Protein AF-A0A6M0C2U5-F1 (afdb_monomer_lite)

Foldseek 3Di:
DFAQAQFKKWKDFPPPDDIDIAHHRGDDDDPDRDPFTKMFIDGPVRFFWQWDWDADPVRDIDIYTDTDPDPVRGWGMWTQHPVRDIDTD

Radius of gyration: 12.42 Å; chains: 1; bounding box: 31×27×33 Å

Sequence (89 aa):
MINRTLATIDYEIIGDTTLRTLPGKSEVTLRGLMTPVNVTFRRDDGGFLLVQTTVNEEGILELTMTETNVFDLDKTSLLIEENGRVFLN

Secondary structure (DSSP, 8-state):
-EE-SSSPEEEEETTT---EEE-TTEE----SPPSSEEEEEEETT--EEEEEEEE-TT--EEEEEEEES-GGG---EEEE-TT--EEE-

pLDDT: mean 96.39, std 2.73, range [87.0, 98.75]

Structure (mmCIF, N/CA/C/O backbone):
data_AF-A0A6M0C2U5-F1
#
_entry.id   AF-A0A6M0C2U5-F1
#
loop_
_atom_site.group_PDB
_atom_site.id
_atom_site.type_symbol
_atom_site.label_atom_id
_atom_site.label_alt_id
_atom_site.label_comp_id
_atom_site.label_asym_id
_atom_site.label_entity_id
_atom_site.label_seq_id
_atom_site.pdbx_PDB_ins_code
_atom_site.Cartn_x
_atom_site.Cartn_y
_atom_site.Cartn_z
_atom_site.occupancy
_atom_site.B_iso_or_equiv
_atom_site.auth_seq_id
_atom_site.auth_comp_id
_atom_site.auth_asym_id
_atom_site.auth_atom_id
_atom_site.pdbx_PDB_model_num
ATOM 1 N N . MET A 1 1 ? -3.246 6.177 -0.254 1.00 97.12 1 MET A N 1
ATOM 2 C CA . MET A 1 1 ? -2.189 5.350 -0.875 1.00 97.12 1 MET A CA 1
ATOM 3 C C . MET A 1 1 ? -1.861 5.935 -2.233 1.00 97.12 1 MET A C 1
ATOM 5 O O . MET A 1 1 ? -2.788 6.249 -2.970 1.00 97.12 1 MET A O 1
ATOM 9 N N . ILE A 1 2 ? -0.577 6.083 -2.547 1.00 98.62 2 ILE A N 1
ATOM 10 C CA . ILE A 1 2 ? -0.071 6.683 -3.782 1.00 98.62 2 ILE A CA 1
ATOM 11 C C . ILE A 1 2 ? 0.867 5.678 -4.449 1.00 98.62 2 ILE A C 1
ATOM 13 O O . ILE A 1 2 ? 1.939 5.376 -3.923 1.00 98.62 2 ILE A O 1
ATOM 17 N N . ASN A 1 3 ? 0.476 5.179 -5.619 1.00 98.75 3 ASN A N 1
ATOM 18 C CA . ASN A 1 3 ? 1.294 4.301 -6.439 1.00 98.75 3 ASN A CA 1
ATOM 19 C C . ASN A 1 3 ? 2.139 5.138 -7.409 1.00 98.75 3 ASN A C 1
ATOM 21 O O . ASN A 1 3 ? 1.660 5.594 -8.448 1.00 98.75 3 ASN A O 1
ATOM 25 N N . ARG A 1 4 ? 3.423 5.326 -7.089 1.00 98.69 4 ARG A N 1
ATOM 26 C CA . ARG A 1 4 ? 4.388 5.989 -7.982 1.00 98.69 4 ARG A CA 1
ATOM 27 C C . ARG A 1 4 ? 5.075 5.018 -8.939 1.00 98.69 4 ARG A C 1
ATOM 29 O O . ARG A 1 4 ? 5.872 5.467 -9.764 1.00 98.69 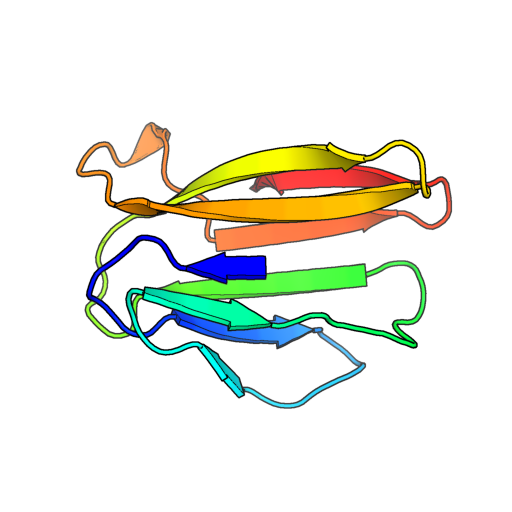4 ARG A O 1
ATOM 36 N N . THR A 1 5 ? 4.790 3.725 -8.857 1.00 98.56 5 THR A N 1
ATOM 37 C CA . THR A 1 5 ? 5.309 2.716 -9.786 1.00 98.56 5 THR A CA 1
ATOM 38 C C . THR A 1 5 ? 4.595 2.785 -11.139 1.00 98.56 5 THR A C 1
ATOM 40 O O . THR A 1 5 ? 3.628 3.537 -11.305 1.00 98.56 5 THR A O 1
ATOM 43 N N . LEU A 1 6 ? 5.096 2.044 -12.128 1.00 98.31 6 LEU A N 1
ATOM 44 C CA . LEU A 1 6 ? 4.368 1.808 -13.380 1.00 98.31 6 LEU A CA 1
ATOM 45 C C . LEU A 1 6 ? 3.448 0.579 -13.310 1.00 98.31 6 LEU A C 1
ATOM 47 O O . LEU A 1 6 ? 2.501 0.501 -14.089 1.00 98.31 6 LEU A O 1
ATOM 51 N N . ALA A 1 7 ? 3.709 -0.344 -12.384 1.00 98.56 7 ALA A N 1
ATOM 52 C CA . ALA A 1 7 ? 2.933 -1.565 -12.197 1.00 98.56 7 ALA A CA 1
ATOM 53 C C . ALA A 1 7 ? 1.616 -1.310 -11.451 1.00 98.56 7 ALA A C 1
ATOM 55 O O . ALA A 1 7 ? 1.465 -0.315 -10.730 1.00 98.56 7 ALA A O 1
ATOM 56 N N . THR A 1 8 ? 0.662 -2.229 -11.597 1.00 98.75 8 THR A N 1
ATOM 57 C CA . THR A 1 8 ? -0.550 -2.215 -10.773 1.00 98.75 8 THR A CA 1
ATOM 58 C C . THR A 1 8 ? -0.200 -2.754 -9.394 1.00 98.75 8 THR A C 1
ATOM 60 O O . THR A 1 8 ? 0.567 -3.705 -9.261 1.00 98.75 8 THR A O 1
ATOM 63 N N . ILE A 1 9 ? -0.756 -2.145 -8.351 1.00 98.75 9 ILE A N 1
ATOM 64 C CA . ILE A 1 9 ? -0.659 -2.674 -6.993 1.00 98.75 9 ILE A CA 1
ATOM 65 C C . ILE A 1 9 ? -1.975 -3.359 -6.649 1.00 98.75 9 ILE A C 1
ATOM 67 O O . ILE A 1 9 ? -3.018 -2.708 -6.580 1.00 98.75 9 ILE A O 1
ATOM 71 N N . ASP A 1 10 ? -1.907 -4.657 -6.401 1.00 98.69 10 ASP A N 1
ATOM 72 C CA . ASP A 1 10 ? -2.979 -5.414 -5.774 1.00 98.69 10 ASP A CA 1
ATOM 73 C C . ASP A 1 10 ? -2.940 -5.136 -4.275 1.00 98.69 10 ASP A C 1
ATOM 75 O O . ASP A 1 10 ? -1.878 -5.239 -3.660 1.00 98.69 10 ASP A O 1
ATOM 79 N N . TYR A 1 11 ? -4.070 -4.763 -3.679 1.00 98.56 11 TYR A N 1
ATOM 80 C CA . TYR A 1 11 ? -4.157 -4.483 -2.251 1.00 98.56 11 TYR A CA 1
ATOM 81 C C . TYR A 1 11 ? -5.484 -4.926 -1.639 1.00 98.56 11 TYR A C 1
ATOM 83 O O . TYR A 1 11 ? -6.513 -5.005 -2.309 1.00 98.56 11 TYR A O 1
ATOM 91 N N . GLU A 1 12 ? -5.465 -5.173 -0.334 1.00 98.12 12 GLU A N 1
ATOM 92 C CA . GLU A 1 12 ? -6.646 -5.519 0.452 1.00 98.12 12 GLU A CA 1
ATOM 93 C C . GLU A 1 12 ? -6.530 -4.930 1.856 1.00 98.12 12 GLU A C 1
ATOM 95 O O . GLU A 1 12 ? -5.449 -4.937 2.448 1.00 98.12 12 GLU A O 1
ATOM 100 N N . ILE A 1 13 ? -7.648 -4.423 2.376 1.00 97.81 13 ILE A N 1
ATOM 101 C CA . ILE A 1 13 ? -7.807 -4.108 3.793 1.00 97.81 13 ILE A CA 1
ATOM 102 C C . ILE A 1 13 ? -8.530 -5.284 4.434 1.00 97.81 13 ILE A C 1
ATOM 104 O O . ILE A 1 13 ? -9.731 -5.470 4.225 1.00 97.81 13 ILE A O 1
ATOM 108 N N . ILE A 1 14 ? -7.780 -6.104 5.162 1.00 96.88 14 ILE A N 1
ATOM 109 C CA . ILE A 1 14 ? -8.262 -7.379 5.687 1.00 96.88 14 ILE A CA 1
ATOM 110 C C . ILE A 1 14 ? -9.447 -7.131 6.623 1.00 96.88 14 ILE A C 1
ATOM 112 O O . ILE A 1 14 ? -9.309 -6.475 7.650 1.00 96.88 14 ILE A O 1
ATOM 116 N N . GLY A 1 15 ? -10.606 -7.687 6.265 1.00 94.38 15 GLY A N 1
ATOM 117 C CA . GLY A 1 15 ? -11.854 -7.549 7.022 1.00 94.38 15 GLY A CA 1
ATOM 118 C C . GLY A 1 15 ? -12.744 -6.373 6.602 1.00 94.38 15 GLY A C 1
ATOM 119 O O . GLY A 1 15 ? -13.940 -6.415 6.882 1.00 94.38 15 GLY A O 1
ATOM 120 N N . ASP A 1 16 ? -12.215 -5.382 5.879 1.00 94.31 16 ASP A N 1
ATOM 121 C CA . ASP A 1 16 ? -12.980 -4.221 5.392 1.00 94.31 16 ASP A CA 1
ATOM 122 C C . ASP A 1 16 ? -13.271 -4.291 3.885 1.00 94.31 16 ASP A C 1
ATOM 124 O O . ASP A 1 16 ? -14.284 -3.774 3.404 1.00 94.31 16 ASP A O 1
ATOM 128 N N . THR A 1 17 ? -12.385 -4.909 3.101 1.00 94.62 17 THR A N 1
ATOM 129 C CA . THR A 1 17 ? -12.518 -4.989 1.643 1.00 94.62 17 THR A CA 1
ATOM 130 C C . THR A 1 17 ? -12.223 -6.388 1.121 1.00 94.62 17 THR A C 1
ATOM 132 O O . THR A 1 17 ? -11.598 -7.197 1.789 1.00 94.62 17 THR A O 1
AT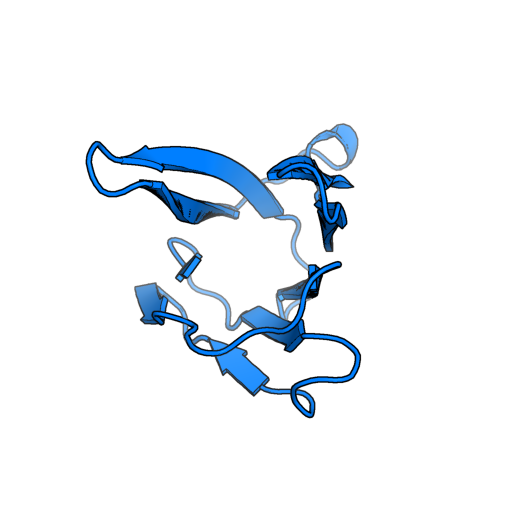OM 135 N N . THR A 1 18 ? -12.625 -6.658 -0.119 1.00 95.94 18 THR A N 1
ATOM 136 C CA . THR A 1 18 ? -12.012 -7.714 -0.940 1.00 95.94 18 THR A CA 1
ATOM 137 C C . THR A 1 18 ? -10.740 -7.185 -1.603 1.00 95.94 18 THR A C 1
ATOM 139 O O . THR A 1 18 ? -10.461 -5.985 -1.520 1.00 95.94 18 THR A O 1
ATOM 142 N N . LEU A 1 19 ? -10.025 -8.045 -2.334 1.00 97.75 19 LEU A N 1
ATOM 143 C CA . LEU A 1 19 ? -8.935 -7.639 -3.220 1.00 97.75 19 LEU A CA 1
ATOM 144 C C . LEU A 1 19 ? -9.358 -6.492 -4.155 1.00 97.75 19 LEU A C 1
ATOM 146 O O . LEU A 1 19 ? -10.432 -6.526 -4.767 1.00 97.75 19 LEU A O 1
ATOM 150 N N . ARG A 1 20 ? -8.502 -5.475 -4.257 1.00 98.25 20 ARG A N 1
ATOM 151 C CA . ARG A 1 20 ? -8.648 -4.291 -5.108 1.00 98.25 20 ARG A CA 1
ATOM 152 C C . ARG A 1 20 ? -7.344 -4.023 -5.847 1.00 98.25 20 ARG A C 1
ATOM 154 O O . ARG A 1 20 ? -6.281 -4.472 -5.440 1.00 98.25 20 ARG A O 1
ATOM 161 N N . THR A 1 21 ? -7.433 -3.230 -6.907 1.00 98.44 21 THR A N 1
ATOM 162 C CA . THR A 1 21 ? -6.287 -2.834 -7.729 1.00 98.44 21 THR A CA 1
ATOM 163 C C . THR A 1 21 ? -6.080 -1.328 -7.664 1.00 98.44 21 THR A C 1
ATOM 165 O O . THR A 1 21 ? -7.045 -0.560 -7.708 1.00 98.44 21 THR A O 1
ATOM 168 N N . LEU A 1 22 ? -4.826 -0.898 -7.614 1.00 98.69 22 LEU A N 1
ATOM 169 C CA . LEU A 1 22 ? -4.403 0.492 -7.711 1.00 98.69 22 LEU A CA 1
ATOM 170 C C . LEU A 1 22 ? -3.474 0.638 -8.927 1.00 98.69 22 LEU A C 1
ATOM 172 O O . LEU A 1 22 ? -2.308 0.240 -8.841 1.00 98.69 22 LEU A O 1
ATOM 176 N N . PRO A 1 23 ? -3.962 1.183 -10.057 1.00 98.75 23 PRO A N 1
ATOM 177 C CA . PRO A 1 23 ? -3.164 1.330 -11.27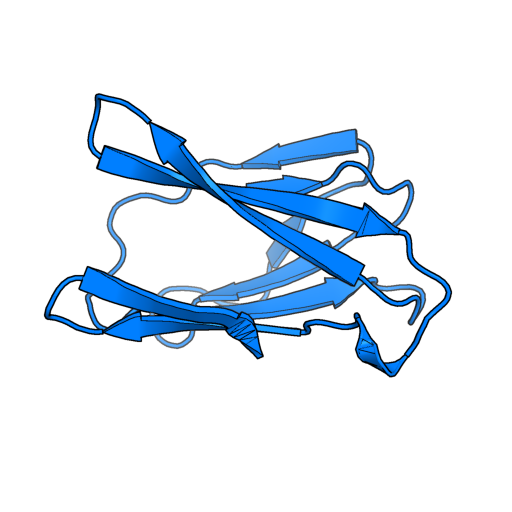2 1.00 98.75 23 PRO A CA 1
ATOM 178 C C . PRO A 1 23 ? -1.845 2.081 -11.051 1.00 98.75 23 PRO A C 1
ATOM 180 O O . PRO A 1 23 ? -1.722 2.901 -10.135 1.00 98.75 23 PRO A O 1
ATOM 183 N N . GLY A 1 24 ? -0.864 1.839 -11.920 1.00 98.50 24 GLY A N 1
ATOM 184 C CA . GLY A 1 24 ? 0.378 2.612 -11.947 1.00 98.50 24 GLY A CA 1
ATOM 185 C C . GLY A 1 24 ? 0.112 4.115 -12.073 1.00 98.50 24 GLY A C 1
ATOM 186 O O . GLY A 1 24 ? -0.830 4.535 -12.746 1.00 98.50 24 GLY A O 1
ATOM 187 N N . LYS A 1 25 ? 0.950 4.932 -11.426 1.00 98.50 25 LYS A N 1
ATOM 188 C CA . LYS A 1 25 ? 0.846 6.406 -11.430 1.00 98.50 25 LYS A CA 1
ATOM 189 C C . LYS A 1 25 ? -0.526 6.934 -10.986 1.00 98.50 25 LYS A C 1
ATOM 191 O O . LYS A 1 25 ? -1.006 7.932 -11.520 1.00 98.50 25 LYS A O 1
ATOM 196 N N . SER A 1 26 ? -1.150 6.278 -10.012 1.00 98.62 26 SER A N 1
ATOM 197 C CA . SER A 1 26 ? -2.457 6.669 -9.480 1.00 98.62 26 SER A CA 1
ATOM 198 C C . SER A 1 26 ? -2.485 6.668 -7.953 1.00 98.62 26 SER A C 1
ATOM 200 O O . SER A 1 26 ? -1.550 6.212 -7.290 1.00 98.62 26 SER A O 1
ATOM 202 N N . GLU A 1 27 ? -3.562 7.195 -7.382 1.00 98.44 27 GLU A N 1
ATOM 203 C CA . GLU A 1 27 ? -3.763 7.272 -5.940 1.00 98.44 27 GLU A CA 1
ATOM 204 C C . GLU A 1 27 ? -5.197 6.921 -5.548 1.00 98.44 27 GLU A C 1
ATOM 206 O O . GLU A 1 27 ? -6.132 7.012 -6.342 1.00 98.44 27 GLU A O 1
ATOM 211 N N . VAL A 1 28 ? -5.359 6.509 -4.293 1.00 97.75 28 VAL A N 1
ATOM 212 C CA . VAL A 1 28 ? -6.658 6.226 -3.688 1.00 97.75 28 VAL A CA 1
ATOM 213 C C . VAL A 1 28 ? -6.674 6.677 -2.234 1.00 97.75 28 VAL A C 1
ATOM 215 O O . VAL A 1 28 ? -5.731 6.439 -1.469 1.00 97.75 28 VAL A O 1
ATOM 218 N N . THR A 1 29 ? -7.774 7.304 -1.828 1.00 96.44 29 THR A N 1
ATOM 219 C CA . THR A 1 29 ? -8.068 7.578 -0.421 1.00 96.44 29 THR A CA 1
ATOM 220 C C . THR A 1 29 ? -8.985 6.490 0.119 1.00 96.44 29 THR A C 1
ATOM 222 O O . THR A 1 29 ? -10.090 6.295 -0.383 1.00 96.44 29 THR A O 1
ATOM 225 N N . LEU A 1 30 ? -8.541 5.802 1.168 1.00 94.88 30 LEU A N 1
ATOM 226 C CA . LEU A 1 30 ? -9.350 4.833 1.899 1.00 94.88 30 LEU A CA 1
ATOM 227 C C . LEU A 1 30 ? -9.987 5.534 3.101 1.00 94.88 30 LEU A C 1
ATOM 229 O O . LEU A 1 30 ? -9.324 6.308 3.788 1.00 94.88 30 LEU A O 1
ATOM 233 N N . ARG A 1 31 ? -11.282 5.310 3.326 1.00 93.75 31 ARG A N 1
ATOM 234 C CA . ARG A 1 31 ? -12.061 5.948 4.396 1.00 93.75 31 ARG A CA 1
ATOM 235 C C . ARG A 1 31 ? -12.970 4.921 5.053 1.00 93.75 31 ARG A C 1
ATOM 237 O O . ARG A 1 31 ? -13.372 3.965 4.396 1.00 93.75 31 ARG A O 1
ATOM 244 N N . GLY A 1 32 ? -13.323 5.166 6.314 1.00 91.88 32 GLY A N 1
ATOM 245 C CA . GLY A 1 32 ? -14.242 4.308 7.067 1.00 91.88 32 GLY A CA 1
ATOM 246 C C . GLY A 1 32 ? -13.664 2.935 7.410 1.00 91.88 32 GLY A C 1
ATOM 247 O O . GLY A 1 32 ? -14.424 1.979 7.470 1.00 91.88 32 GLY A O 1
ATOM 248 N N . LEU A 1 33 ? -12.342 2.843 7.586 1.00 93.25 33 LEU A N 1
ATOM 249 C CA . LEU A 1 33 ? -11.666 1.608 7.985 1.00 93.25 33 LEU A CA 1
ATOM 250 C C . LEU A 1 33 ? -11.809 1.395 9.494 1.00 93.25 33 LEU A C 1
ATOM 252 O O . LEU A 1 33 ? -11.730 2.362 10.260 1.00 93.25 33 LEU A O 1
ATOM 256 N N . MET A 1 34 ? -11.988 0.147 9.918 1.00 91.75 34 MET A N 1
ATOM 257 C CA . MET A 1 34 ? -12.040 -0.212 11.334 1.00 91.75 34 MET A CA 1
ATOM 258 C C . MET A 1 34 ? -10.632 -0.483 11.869 1.00 91.75 34 MET A C 1
A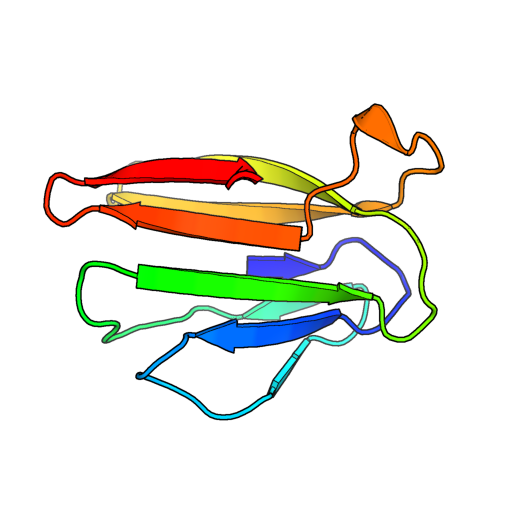TOM 260 O O . MET A 1 34 ? -9.840 -1.169 11.232 1.00 91.75 34 MET A O 1
ATOM 264 N N . THR A 1 35 ? -10.300 0.051 13.047 1.00 91.56 35 THR A N 1
ATOM 265 C CA . THR A 1 35 ? -9.032 -0.277 13.713 1.00 91.56 35 THR A CA 1
ATOM 266 C C . THR A 1 35 ? -9.154 -1.582 14.509 1.00 91.56 35 THR A C 1
ATOM 268 O O . THR A 1 35 ? -10.185 -1.772 15.156 1.00 91.56 35 THR A O 1
ATOM 271 N N . PRO A 1 36 ? -8.110 -2.430 14.543 1.00 95.31 36 PRO A N 1
ATOM 272 C CA . PRO A 1 36 ? -6.831 -2.260 13.852 1.00 95.31 36 PRO A CA 1
ATOM 273 C C . PRO A 1 36 ? -6.957 -2.456 12.333 1.00 95.31 36 PRO A C 1
ATOM 275 O O . PRO A 1 36 ? -7.667 -3.343 11.872 1.00 95.31 36 PRO A O 1
ATOM 278 N N . VAL A 1 37 ? -6.235 -1.643 11.558 1.00 96.75 37 VAL A N 1
ATOM 279 C CA . VAL A 1 37 ? -6.249 -1.703 10.088 1.00 96.75 37 VAL A CA 1
ATOM 280 C C . VAL A 1 37 ? -5.081 -2.561 9.619 1.00 96.75 37 VAL A C 1
ATOM 282 O O . VAL A 1 37 ? -3.930 -2.199 9.852 1.00 96.75 37 VAL A O 1
ATOM 285 N N . ASN A 1 38 ? -5.359 -3.663 8.925 1.00 97.12 38 ASN A N 1
ATOM 286 C CA . ASN A 1 38 ? -4.334 -4.499 8.300 1.00 97.12 38 ASN A CA 1
ATOM 287 C C . ASN A 1 38 ? -4.440 -4.406 6.775 1.00 97.12 38 ASN A C 1
ATOM 289 O O . ASN A 1 38 ? -5.428 -4.840 6.186 1.00 97.12 38 ASN A O 1
ATOM 293 N N . VAL A 1 39 ? -3.423 -3.826 6.146 1.00 97.75 39 VAL A N 1
ATOM 294 C CA . VAL A 1 39 ? -3.338 -3.631 4.700 1.00 97.75 39 VAL A CA 1
ATOM 295 C C . VAL A 1 39 ? -2.288 -4.574 4.141 1.00 97.75 39 VAL A C 1
ATOM 297 O O . VAL A 1 39 ? -1.133 -4.508 4.550 1.00 97.75 39 VAL A O 1
ATOM 300 N N . THR A 1 40 ? -2.647 -5.385 3.154 1.00 98.31 40 THR A N 1
ATOM 301 C CA . THR A 1 40 ? -1.678 -6.113 2.322 1.00 98.31 40 THR A CA 1
ATOM 302 C C . THR A 1 40 ? -1.602 -5.474 0.949 1.00 98.31 40 THR A C 1
ATOM 304 O O . THR A 1 40 ? -2.630 -5.049 0.423 1.00 98.31 40 THR A O 1
ATOM 307 N N . PHE A 1 41 ? -0.414 -5.413 0.360 1.00 98.44 41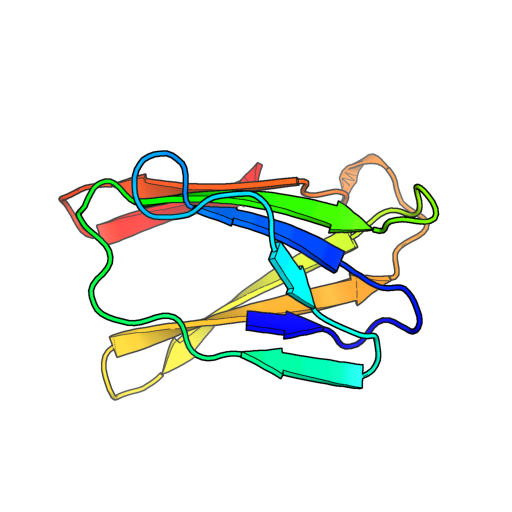 PHE A N 1
ATOM 308 C CA . PHE A 1 41 ? -0.204 -4.872 -0.976 1.00 98.44 41 PHE A CA 1
ATOM 309 C C . PHE A 1 41 ? 0.985 -5.529 -1.678 1.00 98.44 41 PHE A C 1
ATOM 311 O O . PHE A 1 41 ? 1.975 -5.894 -1.048 1.00 98.44 41 PHE A O 1
ATOM 318 N N . ARG A 1 42 ? 0.905 -5.660 -3.002 1.00 98.19 42 ARG A N 1
ATOM 319 C CA . ARG A 1 42 ? 1.995 -6.178 -3.836 1.00 98.19 42 ARG A CA 1
ATOM 320 C C . ARG A 1 42 ? 1.847 -5.678 -5.266 1.00 98.19 42 ARG A C 1
ATOM 322 O O . ARG A 1 42 ? 0.731 -5.451 -5.721 1.00 98.19 42 ARG A O 1
ATOM 329 N N . ARG A 1 43 ? 2.955 -5.539 -5.992 1.00 98.19 43 ARG A N 1
ATOM 330 C CA . ARG A 1 43 ? 2.895 -5.336 -7.444 1.00 98.19 43 ARG A CA 1
ATOM 331 C C . ARG A 1 43 ? 2.410 -6.606 -8.142 1.00 98.19 43 ARG A C 1
ATOM 333 O O . ARG A 1 43 ? 2.866 -7.702 -7.810 1.00 98.19 43 ARG A O 1
ATOM 340 N N . ASP A 1 44 ? 1.522 -6.453 -9.114 1.00 98.12 44 ASP A N 1
ATOM 341 C CA . ASP A 1 44 ? 1.000 -7.553 -9.934 1.00 98.12 44 ASP A CA 1
ATOM 342 C C . ASP A 1 44 ? 2.100 -8.258 -10.747 1.00 98.12 44 ASP A C 1
ATOM 344 O O . ASP A 1 44 ? 2.034 -9.463 -10.991 1.00 98.12 44 ASP A O 1
ATOM 348 N N . ASP A 1 45 ? 3.155 -7.524 -11.096 1.00 97.75 45 ASP A N 1
ATOM 349 C CA . ASP A 1 45 ? 4.327 -8.020 -11.818 1.00 97.75 45 ASP A CA 1
ATOM 350 C C . ASP A 1 45 ? 5.404 -8.686 -10.941 1.00 97.75 45 ASP A C 1
ATOM 352 O O . ASP A 1 45 ? 6.430 -9.135 -11.456 1.00 97.75 45 ASP A O 1
ATOM 356 N N . GLY A 1 46 ? 5.190 -8.762 -9.624 1.00 96.62 46 GLY A N 1
ATOM 357 C CA . GLY A 1 46 ? 6.116 -9.395 -8.682 1.00 96.62 46 GLY A CA 1
ATOM 358 C C . GLY A 1 46 ? 7.366 -8.577 -8.334 1.00 96.62 46 GLY A C 1
ATOM 359 O O . GLY A 1 46 ? 8.251 -9.104 -7.660 1.00 96.62 46 GLY A O 1
ATOM 360 N N . GLY A 1 47 ? 7.460 -7.314 -8.764 1.00 97.50 47 GLY A N 1
ATOM 361 C CA . GLY A 1 47 ? 8.531 -6.406 -8.346 1.00 97.50 47 GLY A CA 1
ATOM 362 C C . GLY A 1 47 ? 8.426 -5.981 -6.875 1.00 97.50 47 GLY A C 1
ATOM 363 O O . GLY A 1 47 ? 7.365 -6.081 -6.256 1.00 97.50 47 GLY A O 1
ATOM 364 N N . PHE A 1 48 ? 9.523 -5.449 -6.328 1.00 98.50 48 PHE A N 1
ATOM 365 C CA . PHE A 1 48 ? 9.576 -4.982 -4.940 1.00 98.50 48 PHE A CA 1
ATOM 366 C C . PHE A 1 48 ? 9.123 -3.526 -4.791 1.00 98.50 48 PHE A C 1
ATOM 368 O O . PHE A 1 48 ? 9.240 -2.696 -5.704 1.00 98.50 48 PHE A O 1
ATOM 375 N N . LEU A 1 49 ? 8.628 -3.210 -3.600 1.00 98.44 49 LEU A N 1
ATOM 376 C CA . LEU A 1 49 ? 8.116 -1.911 -3.204 1.00 98.44 49 LEU A CA 1
ATOM 377 C C . LEU A 1 49 ? 8.932 -1.330 -2.053 1.00 98.44 49 LEU A C 1
ATOM 379 O O . LEU A 1 49 ? 8.964 -1.867 -0.952 1.00 98.44 49 LEU A O 1
ATOM 383 N N . LEU A 1 50 ? 9.503 -0.150 -2.281 1.00 98.31 50 LEU A N 1
ATOM 384 C CA . LEU A 1 50 ? 9.867 0.739 -1.187 1.00 98.31 50 LEU A CA 1
ATOM 385 C C . LEU A 1 50 ? 8.618 1.527 -0.793 1.00 98.31 50 LEU A C 1
ATOM 387 O O . LEU A 1 50 ? 8.049 2.245 -1.625 1.00 98.31 50 LEU A O 1
ATOM 391 N N . VAL A 1 51 ? 8.218 1.416 0.473 1.00 98.19 51 VAL A N 1
ATOM 392 C CA . VAL A 1 51 ? 7.056 2.123 1.016 1.00 98.19 51 VAL A CA 1
ATOM 393 C C . VAL A 1 51 ? 7.489 3.142 2.059 1.00 98.19 51 VAL A C 1
ATOM 395 O O . VAL A 1 51 ? 8.254 2.842 2.972 1.00 98.19 51 VAL A O 1
ATOM 398 N N . GLN A 1 52 ? 6.992 4.365 1.910 1.00 97.38 52 GLN A N 1
ATOM 399 C CA . GLN A 1 52 ? 7.226 5.471 2.830 1.00 97.38 52 GLN A CA 1
ATOM 400 C C . GLN A 1 52 ? 5.896 5.943 3.404 1.00 97.38 52 GLN A C 1
ATOM 402 O O . GLN A 1 52 ? 4.918 6.095 2.670 1.00 97.38 52 GLN A O 1
ATOM 407 N N . THR A 1 53 ? 5.876 6.190 4.710 1.00 96.25 53 THR A N 1
ATOM 408 C CA . THR A 1 53 ? 4.699 6.681 5.425 1.00 96.25 53 THR A CA 1
ATOM 409 C C . THR A 1 53 ? 4.920 8.103 5.911 1.00 96.25 53 THR A C 1
ATOM 411 O O . THR A 1 53 ? 5.923 8.381 6.571 1.00 96.25 53 THR A O 1
ATOM 414 N N . THR A 1 54 ? 3.963 8.981 5.650 1.00 96.19 54 THR A N 1
ATOM 415 C CA . THR A 1 54 ? 3.918 10.339 6.199 1.00 96.19 54 THR A CA 1
ATOM 416 C C . THR A 1 54 ? 2.534 10.598 6.776 1.00 96.19 54 THR A C 1
ATOM 418 O O . THR A 1 54 ? 1.543 10.040 6.314 1.00 96.19 54 THR A O 1
ATOM 421 N N . VAL A 1 55 ? 2.459 11.423 7.816 1.00 94.06 55 VAL A N 1
ATOM 422 C CA . VAL A 1 55 ? 1.186 11.879 8.383 1.00 94.06 55 VAL A CA 1
ATOM 423 C C . VAL A 1 55 ? 1.095 13.372 8.121 1.00 94.06 55 VAL A C 1
ATOM 425 O O . VAL A 1 55 ? 2.0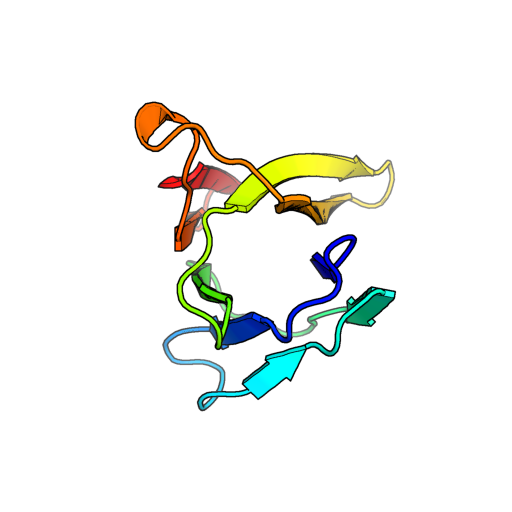37 14.104 8.429 1.00 94.06 55 VAL A O 1
ATOM 428 N N . ASN A 1 56 ? 0.004 13.812 7.500 1.00 89.44 56 ASN A N 1
ATOM 429 C CA . ASN A 1 56 ? -0.229 15.234 7.267 1.00 89.44 56 ASN A CA 1
ATOM 430 C C . ASN A 1 56 ? -0.834 15.915 8.512 1.00 89.44 56 ASN A C 1
ATOM 432 O O . ASN A 1 56 ? -1.159 15.266 9.506 1.00 89.44 56 ASN A O 1
ATOM 436 N N . GLU A 1 57 ? -1.010 17.235 8.452 1.00 87.00 57 GLU A N 1
ATOM 437 C CA . GLU A 1 57 ? -1.560 18.030 9.563 1.00 87.00 57 GLU A CA 1
ATOM 438 C C . GLU A 1 57 ? -3.006 17.649 9.938 1.00 87.00 57 GLU A C 1
ATOM 440 O O . GLU A 1 57 ? -3.441 17.898 11.059 1.00 87.00 57 GLU A O 1
ATOM 445 N N . GLU A 1 58 ? -3.737 16.996 9.030 1.00 87.69 58 GLU A N 1
ATOM 446 C CA . GLU A 1 58 ? -5.105 16.508 9.243 1.00 87.69 58 GLU A CA 1
ATOM 447 C C . GLU A 1 58 ? -5.149 15.092 9.850 1.00 87.69 58 GLU A C 1
ATOM 449 O O . GLU A 1 58 ? -6.226 14.525 10.035 1.00 87.69 58 GLU A O 1
ATOM 454 N N . GLY A 1 59 ? -3.990 14.494 10.155 1.00 87.50 59 GLY A N 1
ATOM 455 C CA . GLY A 1 59 ? -3.896 13.139 10.704 1.00 87.50 59 GLY A CA 1
ATOM 456 C C . GLY A 1 59 ? -4.117 12.029 9.672 1.00 87.50 59 GLY A C 1
ATOM 457 O O . GLY A 1 59 ? -4.314 10.872 10.043 1.00 87.50 59 GLY A O 1
ATOM 458 N N . ILE A 1 60 ? -4.081 12.349 8.377 1.00 92.00 60 ILE A N 1
ATOM 459 C CA . ILE A 1 60 ? -4.198 11.363 7.302 1.00 92.00 60 ILE A CA 1
ATOM 460 C C . ILE A 1 60 ? -2.837 10.700 7.096 1.00 92.00 60 ILE A C 1
ATOM 462 O O . ILE A 1 60 ? -1.843 11.368 6.804 1.00 92.00 60 ILE A O 1
ATOM 466 N N . LEU A 1 61 ? -2.813 9.371 7.212 1.00 95.44 61 LEU A N 1
ATOM 467 C CA . LEU A 1 61 ? -1.650 8.556 6.878 1.00 95.44 61 LEU A CA 1
ATOM 468 C C . LEU A 1 61 ? -1.554 8.374 5.357 1.00 95.44 61 LEU A C 1
ATOM 470 O O . LEU A 1 61 ? -2.379 7.706 4.727 1.00 95.44 61 LEU A O 1
ATOM 474 N N . GLU A 1 62 ? -0.513 8.940 4.767 1.00 96.94 62 GLU A N 1
ATOM 475 C CA . GLU A 1 62 ? -0.148 8.739 3.374 1.00 96.94 62 GLU A CA 1
ATOM 476 C C . GLU A 1 62 ? 0.862 7.592 3.258 1.00 96.94 62 GLU A C 1
ATOM 478 O O . GLU A 1 62 ? 1.892 7.576 3.928 1.00 96.94 62 GLU A O 1
ATOM 483 N N . LEU A 1 63 ? 0.567 6.630 2.379 1.00 97.69 63 LEU A N 1
ATOM 484 C CA . LEU A 1 63 ? 1.495 5.575 1.967 1.00 97.69 63 LEU A CA 1
ATOM 485 C C . LEU A 1 63 ? 1.941 5.885 0.543 1.00 97.69 63 LEU A C 1
ATOM 487 O O . LEU A 1 63 ? 1.132 5.772 -0.382 1.00 97.69 63 LEU A O 1
ATOM 491 N N . THR A 1 64 ? 3.206 6.244 0.370 1.00 98.38 64 THR A N 1
ATOM 492 C CA . THR A 1 64 ? 3.840 6.400 -0.939 1.00 98.38 64 THR A CA 1
ATOM 493 C C . THR A 1 64 ? 4.575 5.113 -1.299 1.00 98.38 64 THR A C 1
ATOM 495 O O . THR A 1 64 ? 5.427 4.653 -0.543 1.00 98.38 64 THR A O 1
ATOM 498 N N . MET A 1 65 ? 4.275 4.560 -2.472 1.00 98.62 65 MET A N 1
ATOM 499 C CA . MET A 1 65 ? 4.827 3.301 -2.972 1.00 98.62 65 MET A CA 1
ATOM 500 C C . MET A 1 65 ? 5.669 3.558 -4.221 1.00 98.62 65 MET A C 1
ATOM 502 O O . MET A 1 65 ? 5.166 4.075 -5.221 1.00 98.62 65 MET A O 1
ATOM 506 N N . THR A 1 66 ? 6.949 3.199 -4.171 1.00 98.69 66 THR A N 1
ATOM 507 C CA . THR A 1 66 ? 7.913 3.343 -5.273 1.00 98.69 66 THR A CA 1
ATOM 508 C C . THR A 1 66 ? 8.601 2.020 -5.574 1.00 98.69 66 THR A C 1
ATOM 510 O O . THR A 1 66 ? 8.680 1.146 -4.717 1.00 98.69 66 THR A O 1
ATOM 513 N N . GLU A 1 67 ? 9.112 1.877 -6.791 1.00 98.25 67 GLU A N 1
ATOM 514 C CA . GLU A 1 67 ? 9.833 0.674 -7.214 1.00 98.25 67 GLU A CA 1
ATOM 515 C C . GLU A 1 67 ? 11.178 0.586 -6.493 1.00 98.25 67 GLU A C 1
ATOM 517 O O . GLU A 1 67 ? 11.864 1.595 -6.313 1.00 98.25 67 GLU A O 1
ATOM 522 N N . THR A 1 68 ? 11.576 -0.623 -6.117 1.00 97.56 68 THR A N 1
ATOM 523 C CA . THR A 1 68 ? 12.935 -0.913 -5.663 1.00 97.56 68 THR A CA 1
ATOM 524 C C . THR A 1 68 ? 13.394 -2.244 -6.239 1.00 97.56 68 THR A C 1
ATOM 526 O O . THR A 1 68 ? 12.585 -3.108 -6.555 1.00 97.56 68 THR A O 1
ATOM 529 N N . ASN A 1 69 ? 14.708 -2.409 -6.371 1.00 96.38 69 ASN A N 1
ATOM 530 C CA . ASN A 1 69 ? 15.335 -3.691 -6.707 1.00 96.38 69 ASN A CA 1
ATOM 531 C C . ASN A 1 69 ? 16.071 -4.293 -5.497 1.00 96.38 69 ASN A C 1
ATOM 533 O O . ASN A 1 69 ? 16.801 -5.272 -5.635 1.00 96.38 69 ASN A O 1
ATOM 537 N N . VAL A 1 70 ? 15.918 -3.687 -4.316 1.00 97.50 70 VAL A N 1
ATOM 538 C CA . VAL A 1 70 ? 16.562 -4.122 -3.074 1.00 97.50 70 VAL A CA 1
ATOM 539 C C . VAL A 1 70 ? 15.548 -4.900 -2.248 1.00 97.50 70 VAL A C 1
ATOM 541 O O . VAL A 1 70 ? 14.631 -4.304 -1.689 1.00 97.50 70 VAL A O 1
ATOM 544 N N . PHE A 1 71 ? 15.738 -6.216 -2.160 1.00 95.56 71 PHE A N 1
ATOM 545 C CA . PHE A 1 71 ? 14.844 -7.128 -1.439 1.00 95.56 71 PHE A CA 1
ATOM 546 C C . PHE A 1 71 ? 14.635 -6.726 0.029 1.00 95.56 71 PHE A C 1
ATOM 548 O O . PHE A 1 71 ? 13.508 -6.696 0.503 1.00 95.56 71 PHE A O 1
ATOM 555 N N . ASP A 1 72 ? 15.693 -6.316 0.730 1.00 96.94 72 ASP A N 1
ATOM 556 C CA . ASP A 1 72 ? 15.606 -5.944 2.153 1.00 96.94 72 ASP A CA 1
ATOM 557 C C . ASP A 1 72 ? 14.751 -4.685 2.408 1.00 96.94 72 ASP A C 1
ATOM 559 O O . ASP A 1 72 ? 14.282 -4.442 3.525 1.00 96.94 72 ASP A O 1
ATOM 563 N N . LEU A 1 73 ? 14.543 -3.869 1.370 1.00 97.25 73 LEU A N 1
ATOM 564 C CA . LEU A 1 73 ? 13.686 -2.686 1.428 1.00 97.25 73 LEU A CA 1
ATOM 565 C C . LEU A 1 73 ? 12.235 -2.989 1.060 1.00 97.25 73 LEU A C 1
ATOM 567 O O . LEU A 1 73 ? 11.395 -2.113 1.262 1.00 97.25 73 LEU A O 1
ATOM 571 N N . ASP A 1 74 ? 11.948 -4.188 0.546 1.00 98.00 74 ASP A N 1
ATOM 572 C CA . ASP A 1 74 ? 10.603 -4.581 0.151 1.00 98.00 74 ASP A CA 1
ATOM 573 C C . ASP A 1 74 ? 9.669 -4.575 1.358 1.00 98.00 74 ASP A C 1
ATOM 575 O O . ASP A 1 74 ? 10.049 -4.978 2.463 1.00 98.00 74 ASP A O 1
ATOM 579 N N . LYS A 1 75 ? 8.458 -4.073 1.148 1.00 97.94 75 LYS A N 1
ATOM 580 C CA . LYS A 1 75 ? 7.377 -4.073 2.129 1.00 97.94 75 LYS A CA 1
ATOM 581 C C . LYS A 1 75 ? 6.113 -4.508 1.413 1.00 97.94 75 LYS A C 1
ATOM 583 O O . LYS A 1 75 ? 5.862 -4.100 0.281 1.00 97.94 75 LYS A O 1
ATOM 588 N N . THR A 1 76 ? 5.317 -5.325 2.083 1.00 97.50 76 THR A N 1
ATOM 589 C CA . THR A 1 76 ? 4.119 -5.961 1.515 1.00 97.50 76 THR A CA 1
ATOM 590 C C . THR A 1 76 ? 2.896 -5.824 2.412 1.00 97.50 76 THR A C 1
ATOM 592 O O . THR A 1 76 ? 1.785 -6.178 2.013 1.00 97.50 76 THR A O 1
ATOM 595 N N . SER A 1 77 ? 3.067 -5.302 3.628 1.00 97.94 77 SER A N 1
ATOM 596 C CA . SER A 1 77 ? 1.951 -5.062 4.531 1.00 97.94 77 SER A CA 1
ATOM 597 C C . SER A 1 77 ? 2.161 -3.869 5.452 1.00 97.94 77 SER A C 1
ATOM 599 O O . SER A 1 77 ? 3.281 -3.446 5.742 1.00 97.94 77 SER A O 1
ATOM 601 N N . LEU A 1 78 ? 1.046 -3.325 5.926 1.00 97.94 78 LEU A N 1
ATOM 602 C CA . LEU A 1 78 ? 1.002 -2.275 6.925 1.00 97.94 78 LEU A CA 1
ATOM 603 C C . LEU A 1 78 ? -0.074 -2.593 7.963 1.00 97.94 78 LEU A C 1
ATOM 605 O O . LEU A 1 78 ? -1.217 -2.873 7.611 1.00 97.94 78 LEU A O 1
ATOM 609 N N . LEU A 1 79 ? 0.291 -2.505 9.239 1.00 97.38 79 LEU A N 1
ATOM 610 C CA . LEU A 1 79 ? -0.617 -2.627 10.373 1.00 97.38 79 LEU A CA 1
ATOM 611 C C . LEU A 1 79 ? -0.726 -1.278 11.084 1.00 97.38 79 LEU A C 1
ATOM 613 O O . LEU A 1 79 ? 0.289 -0.700 11.471 1.00 97.38 79 LEU A O 1
ATOM 617 N N . ILE A 1 80 ? -1.953 -0.809 11.292 1.00 96.00 80 ILE A N 1
ATOM 618 C CA . ILE A 1 80 ? -2.276 0.306 12.184 1.00 96.00 80 ILE A CA 1
ATOM 619 C C . ILE A 1 80 ? -3.001 -0.276 13.392 1.00 96.00 80 ILE A C 1
ATOM 621 O O . ILE A 1 80 ? -4.114 -0.783 13.264 1.00 96.00 80 ILE A O 1
ATOM 625 N N . GLU A 1 81 ? -2.375 -0.223 14.560 1.00 96.06 81 GLU A N 1
ATOM 626 C CA . GLU A 1 81 ? -2.999 -0.652 15.812 1.00 96.06 81 GLU A CA 1
ATOM 627 C C . GLU A 1 81 ? -4.094 0.332 16.263 1.00 96.06 81 GLU A C 1
ATOM 629 O O . GLU A 1 81 ? -4.122 1.492 15.854 1.00 96.06 81 GLU A O 1
ATOM 634 N N . GLU A 1 82 ? -4.972 -0.101 17.172 1.00 94.06 82 GLU A N 1
ATOM 635 C CA . GLU A 1 82 ? -6.030 0.741 17.766 1.00 94.06 82 GLU A CA 1
ATOM 636 C C . GLU A 1 82 ? -5.495 2.017 18.437 1.00 94.06 82 GLU A C 1
ATOM 638 O O . GLU A 1 82 ? -6.176 3.036 18.498 1.00 94.06 82 GLU A O 1
ATOM 643 N N . ASN A 1 83 ? -4.253 1.977 18.920 1.00 92.81 83 ASN A N 1
ATOM 644 C CA . ASN A 1 83 ? -3.560 3.112 19.532 1.00 92.81 83 ASN A CA 1
ATOM 645 C C . ASN A 1 83 ? -2.918 4.071 18.501 1.00 92.81 83 ASN A C 1
ATOM 647 O O . ASN A 1 83 ? -2.240 5.019 18.896 1.00 92.81 83 ASN A O 1
ATOM 651 N N . GLY A 1 84 ? -3.079 3.810 17.199 1.00 90.06 84 GLY A N 1
ATOM 652 C CA . GLY A 1 84 ? -2.517 4.601 16.103 1.00 90.06 84 GLY A CA 1
ATOM 653 C C . GLY A 1 84 ? -1.062 4.282 15.743 1.00 90.06 84 GLY A C 1
ATOM 654 O O . GLY A 1 84 ? -0.499 4.941 14.868 1.00 90.06 84 GLY A O 1
ATOM 655 N N . ARG A 1 85 ? -0.421 3.291 16.378 1.00 93.75 85 ARG A N 1
ATOM 656 C CA . ARG A 1 85 ? 0.933 2.856 16.000 1.00 93.75 85 ARG A CA 1
ATOM 657 C C . ARG A 1 85 ? 0.908 2.189 14.633 1.00 93.75 85 ARG A C 1
ATOM 659 O O . ARG A 1 85 ? 0.070 1.332 14.369 1.00 93.75 85 ARG A O 1
ATOM 666 N N . VAL A 1 86 ? 1.872 2.563 13.798 1.00 94.81 86 VAL A N 1
ATOM 667 C CA . VAL A 1 86 ? 2.011 2.064 12.430 1.00 94.81 86 VAL A CA 1
ATOM 668 C C . VAL A 1 86 ? 3.225 1.148 12.339 1.00 94.81 86 VAL A C 1
ATOM 670 O O . VAL A 1 86 ? 4.327 1.529 12.737 1.00 94.81 86 VAL A O 1
ATOM 673 N N . PHE A 1 87 ? 3.026 -0.040 11.781 1.00 96.38 87 PHE A N 1
ATOM 674 C CA . PHE A 1 87 ? 4.072 -1.010 11.480 1.00 96.38 87 PHE A CA 1
ATOM 675 C C . PHE A 1 87 ? 4.051 -1.326 9.994 1.00 96.38 87 PHE A C 1
ATOM 677 O O . PHE A 1 87 ? 2.997 -1.617 9.436 1.00 96.38 87 PHE A O 1
ATOM 684 N N . LEU A 1 88 ? 5.218 -1.277 9.363 1.00 96.12 88 LEU A N 1
ATOM 685 C CA . LEU A 1 88 ? 5.398 -1.550 7.944 1.00 96.12 88 LEU A CA 1
ATOM 686 C C . LEU A 1 88 ? 6.302 -2.778 7.808 1.00 96.12 88 LEU A C 1
ATOM 688 O O . LEU A 1 88 ? 7.434 -2.745 8.297 1.00 96.12 88 LEU A O 1
ATOM 692 N N . ASN A 1 89 ? 5.800 -3.838 7.169 1.00 93.06 89 ASN A N 1
ATOM 693 C CA . ASN A 1 89 ? 6.467 -5.143 7.068 1.00 93.06 89 ASN A CA 1
ATOM 694 C C . ASN A 1 89 ? 6.620 -5.607 5.625 1.00 93.06 89 ASN A C 1
ATOM 696 O O . ASN A 1 89 ? 5.687 -5.390 4.817 1.00 93.06 89 ASN A O 1
#